Protein AF-A0A0S8KWT3-F1 (afdb_monomer_lite)

pLDDT: mean 72.3, std 20.18, range [37.72, 96.19]

Secondary structure (DSSP, 8-state):
--HHHHHHHHHHHHHHHHHHHT----TTTHHHHHHHHHHHHHSS-----EEEEEEEEEETTEEEEEPPPEEEEHHHHHHHHTPPPEEETTEEEEEEE-

Structure (mmCIF, N/CA/C/O backbone):
data_AF-A0A0S8KWT3-F1
#
_entry.id   AF-A0A0S8KWT3-F1
#
loop_
_atom_site.group_PDB
_atom_site.id
_atom_site.type_symbol
_atom_site.label_atom_id
_atom_site.label_alt_id
_atom_site.label_comp_id
_atom_site.label_asym_id
_atom_site.label_entity_id
_atom_site.label_seq_id
_atom_site.pdbx_PDB_ins_code
_atom_site.Cartn_x
_atom_site.Cartn_y
_atom_site.Cartn_z
_atom_site.occupancy
_atom_site.B_iso_or_equiv
_atom_site.auth_seq_id
_atom_site.auth_comp_id
_atom_site.auth_asym_id
_atom_site.auth_atom_id
_atom_site.pdbx_PDB_model_num
ATOM 1 N N . MET A 1 1 ? 19.838 -7.028 -8.508 1.00 45.09 1 MET A N 1
ATOM 2 C CA . MET A 1 1 ? 20.186 -6.189 -9.680 1.00 45.09 1 MET A CA 1
ATOM 3 C C . MET A 1 1 ? 20.069 -4.677 -9.438 1.00 45.09 1 MET A C 1
ATOM 5 O O . MET A 1 1 ? 20.785 -3.946 -10.102 1.00 45.09 1 MET A O 1
ATOM 9 N N . GLN A 1 2 ? 19.243 -4.177 -8.503 1.00 37.72 2 GLN A N 1
ATOM 10 C CA . GLN A 1 2 ? 19.184 -2.733 -8.178 1.00 37.72 2 GLN A CA 1
ATOM 11 C C . GLN A 1 2 ? 20.228 -2.254 -7.150 1.00 37.72 2 GLN A C 1
ATOM 13 O O . GLN A 1 2 ? 20.648 -1.103 -7.217 1.00 37.72 2 GLN A O 1
ATOM 18 N N . HIS A 1 3 ? 20.693 -3.119 -6.239 1.00 38.38 3 HIS A N 1
ATOM 19 C CA . HIS A 1 3 ? 21.691 -2.753 -5.220 1.00 38.38 3 HIS A CA 1
ATOM 20 C C . HIS A 1 3 ? 23.096 -2.484 -5.800 1.00 38.38 3 HIS A C 1
ATOM 22 O O . HIS A 1 3 ? 23.734 -1.511 -5.402 1.00 38.38 3 HIS A O 1
ATOM 28 N N . ASP A 1 4 ? 23.535 -3.249 -6.806 1.00 39.31 4 ASP A N 1
ATOM 29 C CA . ASP A 1 4 ? 24.822 -3.040 -7.497 1.00 39.31 4 ASP A CA 1
ATOM 30 C C . ASP A 1 4 ? 24.931 -1.680 -8.198 1.00 39.31 4 ASP A C 1
ATOM 32 O O . ASP A 1 4 ? 25.998 -1.064 -8.248 1.00 39.31 4 ASP A O 1
ATOM 36 N N . PHE A 1 5 ? 23.815 -1.168 -8.725 1.00 45.47 5 PHE A N 1
ATOM 37 C CA . PHE A 1 5 ? 23.808 0.108 -9.438 1.00 45.47 5 PHE A CA 1
ATOM 38 C C . PHE A 1 5 ? 24.048 1.293 -8.491 1.00 45.47 5 PHE A C 1
ATOM 40 O O . PHE A 1 5 ? 24.709 2.267 -8.862 1.00 45.47 5 PHE A O 1
ATOM 47 N N . ILE A 1 6 ? 23.559 1.199 -7.251 1.00 50.72 6 ILE A N 1
ATOM 48 C CA . ILE A 1 6 ? 23.702 2.244 -6.230 1.00 50.72 6 ILE A CA 1
ATOM 49 C C . ILE A 1 6 ? 25.155 2.324 -5.733 1.00 50.72 6 ILE A C 1
ATOM 51 O O . ILE A 1 6 ? 25.706 3.424 -5.624 1.00 50.72 6 ILE A O 1
ATOM 55 N N . GLU A 1 7 ? 25.819 1.188 -5.500 1.00 52.03 7 GLU A N 1
ATOM 56 C CA . GLU A 1 7 ? 27.228 1.178 -5.075 1.00 52.03 7 GLU A CA 1
ATOM 57 C C . GLU A 1 7 ? 28.183 1.627 -6.189 1.00 52.03 7 GLU A C 1
ATOM 59 O O . GLU A 1 7 ? 29.113 2.403 -5.935 1.00 52.03 7 GLU A O 1
ATOM 64 N N . ALA A 1 8 ? 27.899 1.260 -7.445 1.00 45.91 8 ALA A N 1
ATOM 65 C CA . ALA A 1 8 ? 28.661 1.731 -8.600 1.00 45.91 8 ALA A CA 1
ATOM 66 C C . ALA A 1 8 ? 28.579 3.261 -8.782 1.00 45.91 8 ALA A C 1
ATOM 68 O O . ALA A 1 8 ? 29.576 3.902 -9.139 1.00 45.91 8 ALA A O 1
ATOM 69 N N . LYS A 1 9 ? 27.421 3.879 -8.493 1.00 51.41 9 LYS A N 1
ATOM 70 C CA . LYS A 1 9 ? 27.289 5.346 -8.493 1.00 51.41 9 LYS A CA 1
ATOM 71 C C . LYS A 1 9 ? 28.008 5.995 -7.311 1.00 51.41 9 LYS A C 1
ATOM 73 O O . LYS A 1 9 ? 28.687 7.001 -7.518 1.00 51.41 9 LYS A O 1
ATOM 78 N N . ARG A 1 10 ? 27.933 5.411 -6.107 1.00 56.25 10 ARG A N 1
ATOM 79 C CA . ARG A 1 10 ? 28.613 5.926 -4.901 1.00 56.25 10 ARG A CA 1
ATOM 80 C C . ARG A 1 10 ? 30.129 6.043 -5.107 1.00 56.25 10 ARG A C 1
ATOM 82 O O . ARG A 1 10 ? 30.711 7.081 -4.796 1.00 56.25 10 ARG A O 1
ATOM 89 N N . ASN A 1 11 ? 30.764 5.021 -5.686 1.00 50.16 11 ASN A N 1
ATOM 90 C CA . ASN A 1 11 ? 32.211 5.015 -5.928 1.00 50.16 11 ASN A CA 1
ATOM 91 C C . ASN A 1 11 ? 32.649 6.095 -6.939 1.00 50.16 11 ASN A C 1
ATOM 93 O O . ASN A 1 11 ? 33.630 6.807 -6.717 1.00 50.16 11 ASN A O 1
ATOM 97 N N . LYS A 1 12 ? 31.882 6.285 -8.025 1.00 56.31 12 LYS A N 1
ATOM 98 C CA . LYS A 1 12 ? 32.155 7.350 -9.007 1.00 56.31 12 LYS A CA 1
ATOM 99 C C . LYS A 1 12 ? 32.026 8.748 -8.401 1.00 56.31 12 LYS A C 1
ATOM 101 O O . LYS A 1 12 ? 32.849 9.607 -8.702 1.00 56.31 12 LYS A O 1
ATOM 106 N N . ILE A 1 13 ? 31.041 8.968 -7.529 1.00 59.56 13 ILE A N 1
ATOM 107 C CA . ILE A 1 13 ? 30.848 10.252 -6.839 1.00 59.56 13 ILE A CA 1
ATOM 108 C C . ILE A 1 13 ? 32.031 10.550 -5.904 1.00 59.56 13 ILE A C 1
ATOM 110 O O . ILE A 1 13 ? 32.557 11.662 -5.919 1.00 59.56 13 ILE A O 1
ATOM 114 N N . ASN A 1 14 ? 32.511 9.553 -5.154 1.00 54.72 14 ASN A N 1
ATOM 115 C CA . ASN A 1 14 ? 33.625 9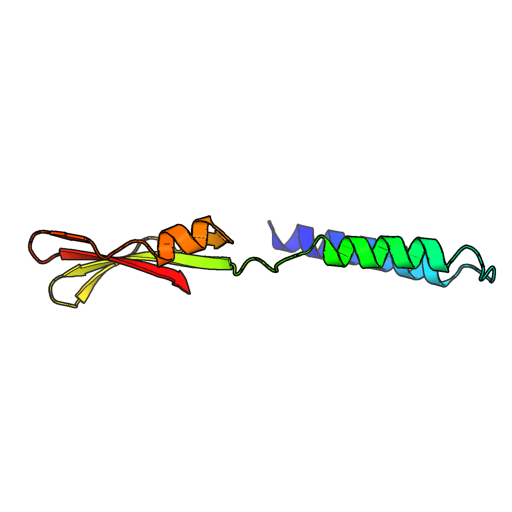.737 -4.220 1.00 54.72 14 ASN A CA 1
ATOM 116 C C . ASN A 1 14 ? 34.955 10.056 -4.940 1.00 54.72 14 ASN A C 1
ATOM 118 O O . ASN A 1 14 ? 35.705 10.936 -4.521 1.00 54.72 14 ASN A O 1
ATOM 122 N N . GLN A 1 15 ? 35.218 9.408 -6.083 1.00 57.69 15 GLN A N 1
ATOM 123 C CA . GLN A 1 15 ? 36.377 9.706 -6.943 1.00 57.69 15 GLN A CA 1
ATOM 124 C C . GLN A 1 15 ? 36.349 11.134 -7.516 1.00 57.69 15 GLN A C 1
ATOM 126 O O . GLN A 1 15 ? 37.387 11.796 -7.587 1.00 57.69 15 GLN A O 1
ATOM 131 N N . VAL A 1 16 ? 35.170 11.631 -7.906 1.00 58.25 16 VAL A N 1
ATOM 132 C CA . VAL A 1 16 ? 35.003 13.015 -8.377 1.00 58.25 16 VAL A CA 1
ATOM 133 C C . VAL A 1 16 ? 35.251 14.002 -7.235 1.00 58.25 16 VAL A C 1
ATOM 135 O O . VAL A 1 16 ? 36.012 14.948 -7.416 1.00 58.25 16 VAL A O 1
ATOM 138 N N . TYR A 1 17 ? 34.701 13.741 -6.045 1.00 58.91 17 TYR A N 1
ATOM 139 C CA . TYR A 1 17 ? 34.855 14.613 -4.879 1.00 58.91 17 TYR A CA 1
ATOM 140 C C . TYR A 1 17 ? 36.325 14.809 -4.475 1.00 58.91 17 TYR A C 1
ATOM 142 O O . TYR A 1 17 ? 36.783 15.942 -4.326 1.00 58.91 17 TYR A O 1
ATOM 150 N N . ILE A 1 18 ? 37.102 13.722 -4.389 1.00 57.12 18 ILE A N 1
ATOM 151 C CA . ILE A 1 18 ? 38.529 13.785 -4.025 1.00 57.12 18 ILE A CA 1
ATOM 152 C C . ILE A 1 18 ? 39.335 14.590 -5.060 1.00 57.12 18 ILE A C 1
ATOM 154 O O . ILE A 1 18 ? 40.201 15.386 -4.688 1.00 57.12 18 ILE A O 1
ATOM 158 N N . LYS A 1 19 ? 39.027 14.447 -6.358 1.00 54.62 19 LYS A N 1
ATOM 159 C CA . LYS A 1 19 ? 39.670 15.236 -7.424 1.00 54.62 19 LYS A CA 1
ATOM 160 C C . LYS A 1 19 ? 39.339 16.726 -7.341 1.00 54.62 19 LYS A C 1
ATOM 162 O O . LYS A 1 19 ? 40.212 17.545 -7.615 1.00 54.62 19 LYS A O 1
ATOM 167 N N . THR A 1 20 ? 38.114 17.081 -6.961 1.00 53.28 20 THR A N 1
ATOM 168 C CA . THR A 1 20 ? 37.681 18.482 -6.852 1.00 53.28 20 THR A CA 1
ATOM 169 C C . THR A 1 20 ? 38.280 19.184 -5.629 1.00 53.28 20 THR A C 1
ATOM 171 O O . THR A 1 20 ? 38.634 20.358 -5.718 1.00 53.28 20 THR A O 1
ATOM 174 N N . VAL A 1 21 ? 38.467 18.480 -4.507 1.00 54.66 21 VAL A N 1
ATOM 175 C CA . VAL A 1 21 ? 39.033 19.061 -3.270 1.00 54.66 21 VAL A CA 1
ATOM 176 C C . VAL A 1 21 ? 40.532 19.392 -3.404 1.00 54.66 21 VAL A C 1
ATOM 178 O O . VAL A 1 21 ? 41.030 20.302 -2.745 1.00 54.66 21 VAL A O 1
ATOM 181 N N . MET A 1 22 ? 41.258 18.726 -4.307 1.00 53.00 22 MET A N 1
ATOM 182 C CA . MET A 1 22 ? 42.705 18.905 -4.518 1.00 53.00 22 MET A CA 1
ATOM 183 C C . MET A 1 22 ? 43.076 19.995 -5.548 1.00 53.00 22 MET A C 1
ATOM 185 O O . MET A 1 22 ? 44.184 19.971 -6.085 1.00 53.00 22 MET A O 1
ATOM 189 N N . MET A 1 23 ? 42.202 20.965 -5.855 1.00 46.56 23 MET A N 1
ATOM 190 C CA . MET A 1 23 ? 42.540 22.062 -6.778 1.00 46.56 23 MET A CA 1
ATOM 191 C C . MET A 1 23 ? 42.633 23.433 -6.092 1.00 46.56 23 MET A C 1
ATOM 193 O O . MET A 1 23 ? 41.692 24.010 -5.557 1.00 46.56 23 MET A O 1
ATOM 197 N N . LYS A 1 24 ? 43.869 23.928 -6.132 1.00 50.03 24 LYS A N 1
ATOM 198 C CA . LYS A 1 24 ? 44.458 25.116 -5.522 1.00 50.03 24 LYS A CA 1
ATOM 199 C C . LYS A 1 24 ? 43.794 26.437 -5.963 1.00 50.03 24 LYS A C 1
ATOM 201 O O . LYS A 1 24 ? 43.886 26.828 -7.118 1.00 50.03 24 LYS A O 1
ATOM 206 N N . LYS A 1 25 ? 43.237 27.135 -4.962 1.00 57.44 25 LYS A N 1
ATOM 207 C CA . LYS A 1 25 ? 43.192 28.599 -4.728 1.00 57.44 25 LYS A CA 1
ATOM 208 C C . LYS A 1 25 ? 42.821 29.493 -5.926 1.00 57.44 25 LYS A C 1
ATOM 210 O O . LYS A 1 25 ? 43.716 30.046 -6.541 1.00 57.44 25 LYS A O 1
ATOM 215 N N . ASN A 1 26 ? 41.521 29.724 -6.148 1.00 57.78 26 ASN A N 1
ATOM 216 C CA . ASN A 1 26 ? 40.970 30.921 -6.814 1.00 57.78 26 ASN A CA 1
ATOM 217 C C . ASN A 1 26 ? 39.533 31.180 -6.291 1.00 57.78 26 ASN A C 1
ATOM 219 O O . ASN A 1 26 ? 38.587 30.566 -6.788 1.00 57.78 26 ASN A O 1
ATOM 223 N N . PRO A 1 27 ?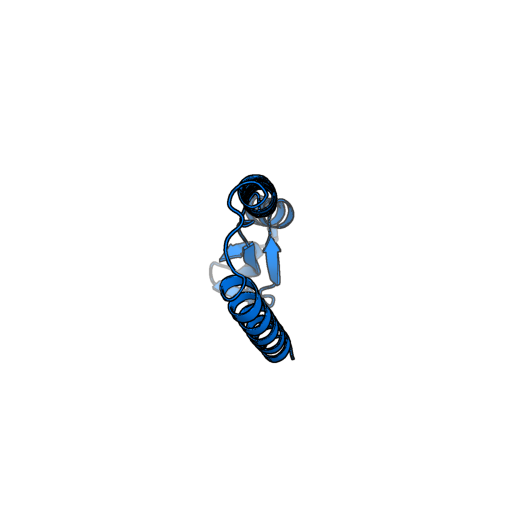 39.330 32.047 -5.278 1.00 51.12 27 PRO A N 1
ATOM 224 C CA . PRO A 1 27 ? 38.086 32.077 -4.496 1.00 51.12 27 PRO A CA 1
ATOM 225 C C . PRO A 1 27 ? 36.880 32.713 -5.209 1.00 51.12 27 PRO A C 1
ATOM 227 O O . PRO A 1 27 ? 35.755 32.569 -4.744 1.00 51.12 27 PRO A O 1
ATOM 230 N N . LEU A 1 28 ? 37.074 33.384 -6.349 1.00 48.94 28 LEU A N 1
ATOM 231 C CA . LEU A 1 28 ? 36.030 34.232 -6.939 1.00 48.94 28 LEU A CA 1
ATOM 232 C C . LEU A 1 28 ? 35.065 33.500 -7.890 1.00 48.94 28 LEU A C 1
ATOM 234 O O . LEU A 1 28 ? 33.945 33.952 -8.094 1.00 48.94 28 LEU A O 1
ATOM 238 N N . LYS A 1 29 ? 35.458 32.345 -8.443 1.00 50.69 29 LYS A N 1
ATOM 239 C CA . LYS A 1 29 ? 34.589 31.517 -9.313 1.00 50.69 29 LYS A CA 1
ATOM 240 C C . LYS A 1 29 ? 33.861 30.397 -8.554 1.00 50.69 29 LYS A C 1
ATOM 242 O O . LYS A 1 29 ? 33.033 29.700 -9.128 1.00 50.69 29 LYS A O 1
ATOM 247 N N . SER A 1 30 ? 34.175 30.239 -7.266 1.00 55.78 30 SER A N 1
ATOM 248 C CA . SER A 1 30 ? 33.681 29.158 -6.404 1.00 55.78 30 SER A CA 1
ATOM 249 C C . SER A 1 30 ? 32.226 29.368 -5.965 1.00 55.78 30 SER A C 1
ATOM 251 O O . SER A 1 30 ? 31.448 28.420 -5.891 1.00 55.78 30 SER A O 1
ATOM 253 N N . LEU A 1 31 ? 31.823 30.624 -5.744 1.00 53.50 31 LEU A N 1
ATOM 254 C CA . LEU A 1 31 ? 30.510 30.933 -5.171 1.00 53.50 31 LEU A CA 1
ATOM 255 C C . LEU A 1 31 ? 29.349 30.612 -6.128 1.00 53.50 31 LEU A C 1
ATOM 257 O O . LEU A 1 31 ? 28.309 30.123 -5.699 1.00 53.50 31 LEU A O 1
ATOM 261 N N . PHE A 1 32 ? 29.542 30.829 -7.433 1.00 57.56 32 PHE A N 1
ATOM 262 C CA . PHE A 1 32 ? 28.508 30.588 -8.447 1.00 57.56 32 PHE A CA 1
ATOM 263 C C . PHE A 1 32 ? 28.279 29.089 -8.700 1.00 57.56 32 PHE A C 1
ATOM 265 O O . PHE A 1 32 ? 27.149 28.653 -8.899 1.00 57.56 32 PHE A O 1
ATOM 272 N N . ALA A 1 33 ? 29.341 28.279 -8.627 1.00 56.62 33 ALA A N 1
ATOM 273 C CA . ALA A 1 33 ? 29.246 26.826 -8.757 1.00 56.62 33 ALA A CA 1
ATOM 274 C C . ALA A 1 33 ? 28.564 26.179 -7.538 1.00 56.62 33 ALA A C 1
ATOM 276 O O . ALA A 1 33 ? 27.780 25.247 -7.701 1.00 56.62 33 ALA A O 1
ATOM 277 N N . LEU A 1 34 ? 28.800 26.701 -6.328 1.00 56.72 34 LEU A N 1
ATOM 278 C CA . LEU A 1 34 ? 28.139 26.214 -5.114 1.00 56.72 34 LEU A CA 1
ATOM 279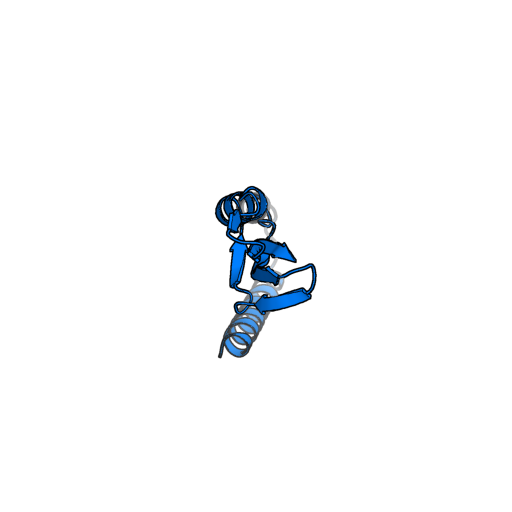 C C . LEU A 1 34 ? 26.630 26.529 -5.112 1.00 56.72 34 LEU A C 1
ATOM 281 O O . LEU A 1 34 ? 25.825 25.704 -4.682 1.00 56.72 34 LEU A O 1
ATOM 285 N N . LEU A 1 35 ? 26.239 27.692 -5.649 1.00 54.53 35 LEU A N 1
ATOM 286 C CA . LEU A 1 35 ? 24.838 28.120 -5.747 1.00 54.53 35 LEU A CA 1
ATOM 287 C C . LEU A 1 35 ? 24.026 27.268 -6.744 1.00 54.53 35 LEU A C 1
ATOM 289 O O . LEU A 1 35 ? 22.847 26.986 -6.518 1.00 54.53 35 LEU A O 1
ATOM 293 N N . LEU A 1 36 ? 24.662 26.797 -7.823 1.00 56.12 36 LEU A N 1
ATOM 294 C CA . LEU A 1 36 ? 24.041 25.880 -8.788 1.00 56.12 36 LEU A CA 1
ATOM 295 C C . LEU A 1 36 ? 23.833 24.467 -8.214 1.00 56.12 36 LEU A C 1
ATOM 297 O O . LEU A 1 36 ? 22.851 23.807 -8.539 1.00 56.12 36 LEU A O 1
ATOM 301 N N . ILE A 1 37 ? 24.706 24.013 -7.311 1.00 57.69 37 ILE A N 1
ATOM 302 C CA . ILE A 1 37 ? 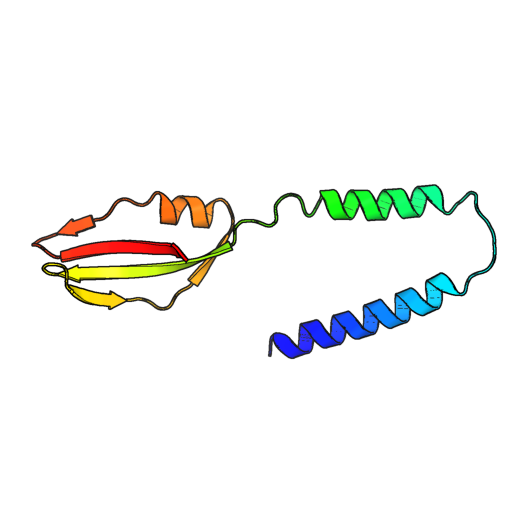24.535 22.722 -6.624 1.00 57.69 37 ILE A CA 1
ATOM 303 C C . ILE A 1 37 ? 23.440 22.823 -5.549 1.00 57.69 37 ILE A C 1
ATOM 305 O O . ILE A 1 37 ? 22.623 21.914 -5.424 1.00 57.69 37 ILE A O 1
ATOM 309 N N . ALA A 1 38 ? 23.355 23.943 -4.822 1.00 54.56 38 ALA A N 1
ATOM 310 C CA . ALA A 1 38 ? 22.300 24.168 -3.829 1.00 54.56 38 ALA A CA 1
ATOM 311 C C . ALA A 1 38 ? 20.894 24.294 -4.454 1.00 54.56 38 ALA A C 1
ATOM 313 O O . ALA A 1 38 ? 19.920 23.810 -3.877 1.00 54.56 38 ALA A O 1
ATOM 314 N N . SER A 1 39 ? 20.783 24.881 -5.652 1.00 52.38 39 SER A N 1
ATOM 315 C CA . SER A 1 39 ? 19.512 24.958 -6.398 1.00 52.38 39 SER A CA 1
ATOM 316 C C . SER A 1 39 ? 19.089 23.619 -7.016 1.00 52.38 39 SER A C 1
ATOM 318 O O . SER A 1 39 ? 17.896 23.337 -7.109 1.00 52.38 39 SER A O 1
ATOM 320 N N . ALA A 1 40 ? 20.037 22.733 -7.342 1.00 53.09 40 ALA A N 1
ATOM 321 C CA . ALA A 1 40 ? 19.720 21.356 -7.728 1.00 53.09 40 ALA A CA 1
ATOM 322 C C . ALA A 1 40 ? 19.173 20.520 -6.551 1.00 53.09 40 ALA A C 1
ATOM 324 O O . ALA A 1 40 ? 18.394 19.595 -6.769 1.00 53.09 40 ALA A O 1
ATOM 325 N N . MET A 1 41 ? 19.520 20.858 -5.301 1.00 50.38 41 MET A N 1
ATOM 326 C CA . MET A 1 41 ? 18.946 20.208 -4.113 1.00 50.38 41 MET A CA 1
ATOM 327 C C . MET A 1 41 ? 17.522 20.691 -3.808 1.00 50.38 41 MET A C 1
ATOM 329 O O . MET A 1 41 ? 16.728 19.917 -3.289 1.00 50.38 41 MET A O 1
ATOM 333 N N . THR A 1 42 ? 17.167 21.930 -4.172 1.00 50.88 42 THR A N 1
ATOM 334 C CA . THR A 1 42 ? 15.785 22.446 -4.056 1.00 50.88 42 THR A CA 1
ATOM 335 C C . THR A 1 42 ? 14.868 21.950 -5.177 1.00 50.88 42 THR A C 1
ATOM 337 O O . THR A 1 42 ? 13.653 21.965 -5.011 1.00 50.88 42 THR A O 1
ATOM 340 N N . ALA A 1 43 ? 15.435 21.466 -6.289 1.00 47.50 43 ALA A N 1
ATOM 341 C CA . ALA A 1 43 ? 14.710 20.718 -7.318 1.00 47.50 43 ALA A CA 1
ATOM 342 C C . ALA A 1 43 ? 14.481 19.239 -6.945 1.00 47.50 43 ALA A C 1
ATOM 344 O O . ALA A 1 43 ? 13.647 18.586 -7.561 1.00 47.50 43 ALA A O 1
ATOM 345 N N . CYS A 1 44 ? 15.127 18.732 -5.885 1.00 50.25 44 CYS A N 1
ATOM 346 C CA . CYS A 1 44 ? 14.637 17.578 -5.118 1.00 50.25 44 CYS A CA 1
ATOM 347 C C . CYS A 1 44 ? 13.536 18.056 -4.145 1.00 50.25 44 CYS A C 1
ATOM 349 O O . CYS A 1 44 ? 13.562 17.816 -2.938 1.00 50.25 44 CYS A O 1
ATOM 351 N N . GLY A 1 45 ? 12.642 18.895 -4.667 1.00 44.16 45 GLY A N 1
ATOM 352 C CA . GLY A 1 45 ? 11.526 19.467 -3.944 1.00 44.16 45 GLY A CA 1
ATOM 353 C C . GLY A 1 45 ? 10.496 18.373 -3.753 1.00 44.16 45 GLY A C 1
ATOM 354 O O . GLY A 1 45 ? 9.951 17.886 -4.736 1.00 44.16 45 GLY A O 1
ATOM 355 N N . LYS A 1 46 ? 10.245 18.046 -2.483 1.00 51.94 46 LYS A N 1
ATOM 356 C CA . LYS A 1 46 ? 9.482 16.893 -1.996 1.00 51.94 46 LYS A CA 1
ATOM 357 C C . LYS A 1 46 ? 10.276 15.600 -2.156 1.00 51.94 46 LYS A C 1
ATOM 359 O O . LYS A 1 46 ? 10.416 15.043 -3.234 1.00 51.94 46 LYS A O 1
ATOM 364 N N . VAL A 1 47 ? 10.773 15.090 -1.032 1.00 54.59 47 VAL A N 1
ATOM 365 C CA . VAL A 1 47 ? 10.822 13.639 -0.877 1.00 54.59 47 VAL A CA 1
ATOM 366 C C . VAL A 1 47 ? 9.353 13.247 -0.967 1.00 54.59 47 VAL A C 1
ATOM 368 O O . VAL A 1 47 ? 8.625 13.471 -0.003 1.00 54.59 47 VAL A O 1
ATOM 371 N N . ASP A 1 48 ? 8.880 12.871 -2.158 1.00 58.94 48 ASP A N 1
ATOM 372 C CA . ASP A 1 48 ? 7.526 12.359 -2.314 1.00 58.94 48 ASP A CA 1
ATOM 373 C C . ASP A 1 48 ? 7.346 11.307 -1.224 1.00 58.94 48 ASP A C 1
ATOM 375 O O . ASP A 1 48 ? 8.185 10.413 -1.077 1.00 58.94 48 ASP A O 1
ATOM 379 N N . GLU A 1 49 ? 6.329 11.477 -0.382 1.00 72.25 49 GLU A N 1
ATOM 380 C CA . GLU A 1 49 ? 5.979 10.460 0.596 1.00 72.25 49 GLU A CA 1
ATOM 381 C C . GLU A 1 49 ? 5.643 9.217 -0.226 1.00 72.25 49 GLU A C 1
ATOM 383 O O . GLU A 1 49 ? 4.619 9.156 -0.900 1.00 72.25 49 GLU A O 1
ATOM 388 N N . CYS A 1 50 ? 6.591 8.288 -0.296 1.00 83.75 50 CYS A N 1
ATOM 389 C CA . CYS A 1 50 ? 6.437 7.036 -1.006 1.00 83.75 50 CYS A CA 1
ATOM 390 C C . CYS A 1 50 ? 6.071 5.982 0.027 1.00 83.75 50 CYS A C 1
ATOM 392 O O . CYS A 1 50 ? 6.828 5.763 0.976 1.00 83.75 50 CYS A O 1
ATOM 394 N N . LYS A 1 51 ? 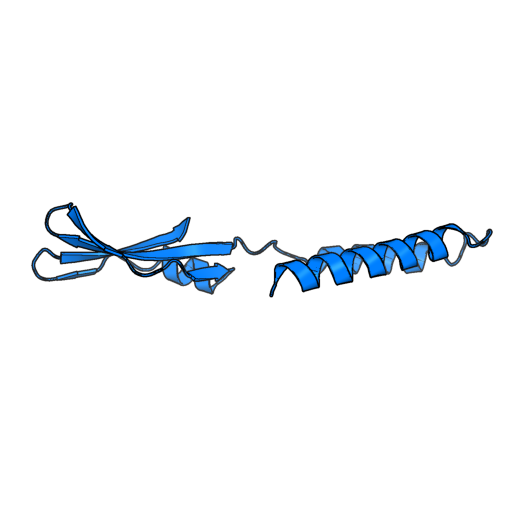4.939 5.311 -0.169 1.00 87.75 51 LYS A N 1
ATOM 395 C CA . LYS A 1 51 ? 4.499 4.198 0.678 1.00 87.75 51 LYS A CA 1
ATOM 396 C C . LYS A 1 51 ? 4.222 2.975 -0.175 1.00 87.75 51 LYS A C 1
ATOM 398 O O . LYS A 1 51 ? 3.967 3.075 -1.376 1.00 87.75 51 LYS A O 1
ATOM 403 N N . SER A 1 52 ? 4.281 1.808 0.448 1.00 92.19 52 SER A N 1
ATOM 404 C CA . SER A 1 52 ? 3.879 0.560 -0.187 1.00 92.19 52 SER A CA 1
ATOM 405 C C . SER A 1 52 ? 2.399 0.326 0.079 1.00 92.19 52 SER A C 1
ATOM 407 O O . SER A 1 52 ? 2.000 0.137 1.227 1.00 92.19 52 SER A O 1
ATOM 409 N N . CYS A 1 53 ? 1.581 0.332 -0.972 1.00 92.81 53 CYS A N 1
ATOM 410 C CA . CYS A 1 53 ? 0.150 0.083 -0.864 1.00 92.81 53 CYS A CA 1
ATOM 411 C C . CYS A 1 53 ? -0.198 -1.338 -1.298 1.00 92.81 53 CYS A C 1
ATOM 413 O O . CYS A 1 53 ? 0.225 -1.809 -2.355 1.00 92.81 53 CYS A O 1
ATOM 415 N N . SER A 1 54 ? -1.022 -2.004 -0.496 1.00 95.06 54 SER A N 1
ATOM 416 C CA . SER A 1 54 ? -1.602 -3.313 -0.791 1.00 95.06 54 SER A CA 1
ATOM 417 C C . SER A 1 54 ? -3.120 -3.204 -0.812 1.00 95.06 54 SER A C 1
ATOM 419 O O . SER A 1 54 ? -3.713 -2.538 0.036 1.00 95.06 54 SER A O 1
ATOM 421 N N . LYS A 1 55 ? -3.768 -3.883 -1.759 1.00 94.56 55 LYS A N 1
ATOM 422 C CA . LYS A 1 55 ? -5.215 -4.071 -1.721 1.00 94.56 55 LYS A CA 1
ATOM 423 C C . LYS A 1 55 ? -5.516 -5.262 -0.820 1.00 94.56 55 LYS A C 1
ATOM 425 O O . LYS A 1 55 ? -5.053 -6.371 -1.092 1.00 94.56 55 LYS A O 1
ATOM 430 N N . VAL A 1 56 ? -6.295 -5.021 0.225 1.00 96.06 56 VAL A N 1
ATOM 431 C CA . VAL A 1 56 ? -6.651 -6.010 1.242 1.00 96.06 56 VAL A CA 1
ATOM 432 C C . VAL A 1 56 ? -8.150 -6.229 1.207 1.00 96.06 56 VAL A C 1
ATOM 434 O O . VAL A 1 56 ? -8.929 -5.284 1.092 1.00 96.06 56 VAL A O 1
ATOM 437 N N . THR A 1 57 ? -8.555 -7.490 1.249 1.00 96.06 57 THR A N 1
ATOM 438 C CA . THR A 1 57 ? -9.957 -7.891 1.245 1.00 96.06 57 THR A CA 1
ATOM 439 C C . THR A 1 57 ? -10.277 -8.589 2.554 1.00 96.06 57 THR A C 1
ATOM 441 O O . THR A 1 57 ? -9.645 -9.586 2.901 1.00 96.06 57 THR A O 1
ATOM 444 N N . TYR A 1 58 ? -11.280 -8.070 3.248 1.00 95.88 58 TYR A N 1
ATOM 445 C CA . TYR A 1 58 ? -11.801 -8.567 4.507 1.00 95.88 58 TYR A CA 1
ATOM 446 C C . TYR A 1 58 ? -13.183 -9.193 4.304 1.00 95.88 58 TYR A C 1
ATOM 448 O O . TYR A 1 58 ? -13.996 -8.666 3.549 1.00 95.88 58 TYR A O 1
ATOM 456 N N . GLN A 1 59 ? -13.474 -10.282 5.005 1.00 94.06 59 GLN A N 1
ATOM 457 C CA . GLN A 1 59 ? -14.814 -10.854 5.142 1.00 94.06 59 GLN A CA 1
ATOM 458 C C . GLN A 1 59 ? -15.075 -11.087 6.630 1.00 94.06 59 GLN A C 1
ATOM 460 O O . GLN A 1 59 ? -14.262 -11.715 7.308 1.00 94.06 59 GLN A O 1
ATOM 465 N N . ASP A 1 60 ? -16.159 -10.510 7.154 1.00 89.62 60 ASP A N 1
ATOM 466 C CA . ASP A 1 60 ? -16.507 -10.578 8.584 1.00 89.62 60 ASP A CA 1
ATOM 467 C C . ASP A 1 60 ? -15.352 -10.155 9.521 1.00 89.62 60 ASP A C 1
ATOM 469 O O . ASP A 1 60 ? -15.162 -10.700 10.606 1.00 89.62 60 ASP A O 1
ATOM 473 N N . GLY A 1 61 ? -14.538 -9.190 9.077 1.00 87.19 61 GLY A N 1
ATOM 474 C CA . GLY A 1 61 ? -13.375 -8.682 9.816 1.00 87.19 61 GLY A CA 1
ATOM 475 C C . GLY A 1 61 ? -12.090 -9.508 9.674 1.00 87.19 61 GLY A C 1
ATOM 476 O O . GLY A 1 61 ? -11.059 -9.099 10.198 1.00 87.19 61 GLY A O 1
ATOM 477 N N . ASN A 1 62 ? -12.111 -10.624 8.939 1.00 93.31 62 ASN A N 1
ATOM 478 C CA . ASN A 1 62 ? -10.934 -11.455 8.683 1.00 93.31 62 ASN A CA 1
ATOM 479 C C . ASN A 1 62 ? -10.349 -11.168 7.300 1.00 93.31 62 ASN A C 1
ATOM 481 O O . ASN A 1 62 ? -11.086 -11.128 6.316 1.00 93.31 62 ASN A O 1
ATOM 485 N N . GLU A 1 63 ? -9.029 -10.997 7.209 1.00 94.75 63 GLU A N 1
ATOM 486 C CA . GLU A 1 63 ? -8.338 -10.881 5.922 1.00 94.75 63 GLU A CA 1
ATOM 487 C C . GLU A 1 63 ? -8.446 -12.212 5.163 1.00 94.75 63 GLU A C 1
ATOM 489 O O . GLU A 1 63 ? -8.004 -13.253 5.646 1.00 94.75 63 GLU A O 1
ATOM 494 N N . ILE A 1 64 ? -9.032 -12.173 3.966 1.00 96.00 64 ILE A N 1
ATOM 495 C CA . ILE A 1 64 ? -9.148 -13.335 3.074 1.00 96.00 64 ILE A CA 1
ATOM 496 C C . ILE A 1 64 ? -8.191 -13.254 1.882 1.00 96.00 64 ILE A C 1
ATOM 498 O O . ILE A 1 64 ? -7.937 -14.263 1.227 1.00 96.00 64 ILE A O 1
ATOM 502 N N . SER A 1 65 ? -7.685 -12.058 1.560 1.00 94.69 65 SER A N 1
ATOM 503 C CA . SER A 1 65 ? -6.773 -11.844 0.435 1.00 94.69 65 SER A CA 1
ATOM 504 C C . SER A 1 65 ? -6.023 -10.518 0.548 1.00 94.69 65 SER A C 1
ATOM 506 O O . SER A 1 65 ? -6.611 -9.497 0.912 1.00 94.69 65 SER A O 1
ATOM 508 N N . ARG A 1 66 ? -4.746 -10.524 0.156 1.00 94.81 66 ARG A N 1
ATOM 509 C CA . ARG A 1 66 ? -3.873 -9.348 0.077 1.00 94.81 66 ARG A CA 1
ATOM 510 C C . ARG A 1 66 ? -3.028 -9.411 -1.188 1.00 94.81 66 ARG A C 1
ATOM 512 O O . ARG A 1 66 ? -2.375 -10.418 -1.462 1.00 94.81 66 ARG A O 1
ATOM 519 N N . THR A 1 67 ? -3.024 -8.331 -1.963 1.00 93.44 67 THR A N 1
ATOM 520 C CA . THR A 1 67 ? -2.107 -8.200 -3.103 1.00 93.44 67 THR A CA 1
ATOM 521 C C . THR A 1 67 ? -0.697 -7.854 -2.620 1.00 93.44 67 THR A C 1
ATOM 523 O O . THR A 1 67 ? -0.564 -7.196 -1.587 1.00 93.44 67 THR A O 1
ATOM 526 N N . PRO A 1 68 ? 0.363 -8.211 -3.368 1.00 93.06 68 PRO A N 1
ATOM 527 C CA . PRO A 1 68 ? 1.709 -7.724 -3.082 1.00 93.06 68 PRO A CA 1
ATOM 528 C C . PRO A 1 68 ? 1.736 -6.194 -2.992 1.00 93.06 68 PRO A C 1
ATOM 530 O O . PRO A 1 68 ? 1.076 -5.521 -3.788 1.00 93.06 68 PRO A O 1
ATOM 533 N N . GLY A 1 69 ? 2.493 -5.664 -2.032 1.00 90.94 69 GLY A N 1
ATOM 534 C CA . GLY A 1 69 ? 2.649 -4.225 -1.852 1.00 90.94 69 GLY A CA 1
ATOM 535 C C . GLY A 1 69 ? 3.403 -3.597 -3.020 1.00 90.94 69 GLY A C 1
ATOM 536 O O . GLY A 1 69 ? 4.486 -4.061 -3.387 1.00 90.94 69 GLY A O 1
ATOM 537 N N . VAL A 1 70 ? 2.819 -2.554 -3.604 1.00 91.88 70 VAL A N 1
ATOM 538 C CA . VAL A 1 70 ? 3.415 -1.773 -4.692 1.00 91.88 70 VAL A CA 1
ATOM 539 C C . VAL A 1 70 ? 3.726 -0.380 -4.171 1.00 91.88 70 VAL A C 1
ATOM 541 O O . VAL A 1 70 ? 2.917 0.221 -3.468 1.00 91.88 70 VAL A O 1
ATOM 544 N N . VAL A 1 71 ? 4.912 0.125 -4.502 1.00 89.88 71 VAL A N 1
ATOM 545 C CA . VAL A 1 71 ? 5.346 1.457 -4.077 1.00 89.88 71 VAL A CA 1
ATOM 546 C C . VAL A 1 71 ? 4.661 2.514 -4.937 1.00 89.88 71 VAL A C 1
ATOM 548 O O . VAL A 1 71 ? 4.821 2.504 -6.157 1.00 89.88 71 VAL A O 1
ATOM 551 N N . TYR A 1 72 ? 3.947 3.426 -4.282 1.00 88.62 72 TYR A N 1
ATOM 552 C CA . TYR A 1 72 ? 3.350 4.617 -4.882 1.00 88.62 72 TYR A CA 1
ATOM 553 C C . TYR A 1 72 ? 3.908 5.863 -4.206 1.00 88.62 72 TYR A C 1
ATOM 555 O O . TYR A 1 72 ? 4.205 5.841 -3.011 1.00 88.62 72 TYR A O 1
ATOM 563 N N . CYS A 1 73 ? 4.037 6.942 -4.971 1.00 86.12 73 CYS A N 1
ATOM 564 C CA . CYS A 1 73 ? 4.605 8.209 -4.524 1.00 86.12 73 CYS A CA 1
ATOM 565 C C . CYS A 1 73 ? 3.705 9.369 -4.970 1.00 86.12 73 CYS A C 1
ATOM 567 O O . CYS A 1 73 ? 3.054 9.281 -6.013 1.00 86.12 73 CYS A O 1
ATOM 569 N N . GLY A 1 74 ? 3.688 10.458 -4.201 1.00 86.31 74 GLY A N 1
ATOM 570 C CA . GLY A 1 74 ? 3.029 11.707 -4.596 1.00 86.31 74 GLY A CA 1
ATOM 571 C C . GLY A 1 74 ? 1.525 11.544 -4.854 1.00 86.31 74 GLY A C 1
ATOM 572 O O . GLY A 1 74 ? 0.805 10.969 -4.036 1.00 86.31 74 GLY A O 1
ATOM 573 N N . ASP A 1 75 ? 1.047 12.043 -5.996 1.00 86.44 75 ASP A N 1
ATOM 574 C CA . ASP A 1 75 ? -0.382 12.053 -6.345 1.00 86.44 75 ASP A CA 1
ATOM 575 C C . ASP A 1 75 ? -0.983 10.640 -6.457 1.00 86.44 75 ASP A C 1
ATOM 577 O O . ASP A 1 75 ? -2.138 10.427 -6.086 1.00 86.44 75 ASP A O 1
ATOM 581 N N . GLU A 1 76 ? -0.202 9.651 -6.906 1.00 87.69 76 GLU A N 1
ATOM 582 C CA . GLU A 1 76 ? -0.667 8.261 -6.989 1.00 87.69 76 GLU A CA 1
ATOM 583 C C . GLU A 1 76 ? -0.889 7.655 -5.600 1.00 87.69 76 GLU A C 1
ATOM 585 O O . GLU A 1 76 ? -1.859 6.923 -5.395 1.00 87.69 76 GLU A O 1
ATOM 590 N N . LEU A 1 77 ? -0.019 7.977 -4.632 1.00 88.31 77 LEU A N 1
ATOM 591 C CA . LEU A 1 77 ? -0.218 7.563 -3.244 1.00 88.31 77 LEU A CA 1
ATOM 592 C C . LEU A 1 77 ? -1.487 8.207 -2.680 1.00 88.31 77 LEU A C 1
ATOM 594 O O . LEU A 1 77 ? -2.321 7.511 -2.099 1.00 88.31 77 LEU A O 1
ATOM 598 N N . ALA A 1 78 ? -1.657 9.512 -2.905 1.00 88.69 78 ALA A N 1
ATOM 599 C CA . ALA A 1 78 ? -2.837 10.235 -2.455 1.00 88.69 78 ALA A CA 1
ATOM 600 C C . ALA A 1 78 ? -4.126 9.634 -3.039 1.00 88.69 78 ALA A C 1
ATOM 602 O O . ALA A 1 78 ? -5.111 9.490 -2.319 1.00 88.69 78 ALA A O 1
ATOM 603 N N . GLU A 1 79 ? -4.139 9.220 -4.309 1.00 91.88 79 GLU A N 1
ATOM 604 C CA . GLU A 1 79 ? -5.296 8.545 -4.908 1.00 91.88 79 GLU A CA 1
ATOM 605 C C . GLU A 1 79 ? -5.643 7.238 -4.172 1.00 91.88 79 GLU A C 1
ATOM 607 O O . GLU A 1 79 ? -6.817 6.973 -3.894 1.00 91.88 79 GLU A O 1
ATOM 612 N N . LYS A 1 80 ? -4.638 6.423 -3.816 1.00 91.44 80 LYS A N 1
ATOM 613 C CA . LYS A 1 80 ? -4.872 5.156 -3.103 1.00 91.44 80 LYS A CA 1
ATOM 614 C C . LYS A 1 80 ? -5.343 5.376 -1.673 1.00 91.44 80 LYS A C 1
ATOM 616 O O . LYS A 1 80 ? -6.310 4.734 -1.272 1.00 91.44 80 LYS A O 1
ATOM 621 N N . GLU A 1 81 ? -4.735 6.302 -0.938 1.00 90.75 81 GLU A N 1
ATOM 622 C CA . GLU A 1 81 ? -5.134 6.613 0.442 1.00 90.75 81 GLU A CA 1
ATOM 623 C C . GLU A 1 81 ? -6.536 7.238 0.525 1.00 90.75 81 GLU A C 1
ATOM 625 O O . GLU A 1 81 ? -7.266 6.995 1.483 1.00 90.75 81 GLU A O 1
ATOM 630 N N . ASN A 1 82 ? -6.949 7.994 -0.498 1.00 92.81 82 ASN A N 1
ATOM 631 C CA . ASN A 1 82 ? -8.294 8.568 -0.579 1.00 92.81 82 ASN A CA 1
ATOM 632 C C . ASN A 1 82 ? -9.330 7.616 -1.198 1.00 92.81 82 ASN A C 1
ATOM 634 O O . ASN A 1 82 ? -10.507 7.972 -1.292 1.00 92.81 82 ASN A O 1
ATOM 638 N N . THR A 1 83 ? -8.933 6.415 -1.632 1.00 94.06 83 THR A N 1
ATOM 639 C CA . THR A 1 83 ? -9.878 5.447 -2.193 1.00 94.06 83 THR A CA 1
ATOM 640 C C . THR A 1 83 ? -10.765 4.887 -1.073 1.00 94.06 83 THR A C 1
ATOM 642 O O . THR A 1 83 ? -10.255 4.232 -0.160 1.00 94.06 83 THR A O 1
ATOM 645 N N . PRO A 1 84 ? -12.096 5.082 -1.128 1.00 93.50 84 PRO A N 1
ATOM 646 C CA . PRO A 1 84 ? -12.983 4.602 -0.080 1.00 93.50 84 PRO A CA 1
ATOM 647 C C . PRO A 1 84 ? -13.070 3.064 -0.071 1.00 93.50 84 PRO A C 1
ATOM 649 O O . PRO A 1 84 ? -13.002 2.434 -1.134 1.00 93.50 84 PRO A O 1
ATOM 652 N N . PRO A 1 85 ? -13.283 2.444 1.105 1.00 93.25 85 PRO A N 1
ATOM 653 C CA . PRO A 1 85 ? -13.597 1.025 1.217 1.00 93.25 85 PRO A CA 1
ATOM 654 C C . PRO A 1 85 ? -14.800 0.630 0.356 1.00 93.25 85 PRO A C 1
ATOM 656 O O . PRO A 1 85 ? -15.852 1.269 0.410 1.00 93.25 85 PRO A O 1
ATOM 659 N N . VAL A 1 86 ? -14.678 -0.467 -0.390 1.00 93.94 86 VAL A N 1
ATOM 660 C CA . VAL A 1 86 ? -15.776 -1.016 -1.198 1.00 93.94 86 VAL A CA 1
ATOM 661 C C . VAL A 1 86 ? -16.297 -2.278 -0.527 1.00 93.94 86 VAL A C 1
ATOM 663 O O . VAL A 1 86 ? -15.555 -3.246 -0.394 1.00 93.94 86 VAL A O 1
ATOM 666 N N . THR A 1 87 ? -17.569 -2.276 -0.118 1.00 93.88 87 THR A N 1
ATOM 667 C CA . THR A 1 87 ? -18.209 -3.426 0.543 1.00 93.88 87 THR A CA 1
ATOM 668 C C . THR A 1 87 ? -19.291 -4.028 -0.347 1.00 93.88 87 THR A C 1
ATOM 670 O O . THR A 1 87 ? -20.239 -3.338 -0.716 1.00 93.88 87 THR A O 1
ATOM 673 N N . ILE A 1 88 ? -19.172 -5.315 -0.682 1.00 90.75 88 ILE A N 1
ATOM 674 C CA . ILE A 1 88 ? -20.149 -6.059 -1.491 1.00 90.75 88 ILE A CA 1
ATOM 675 C C . ILE A 1 88 ? -20.406 -7.403 -0.809 1.00 90.75 88 ILE A C 1
ATOM 677 O O . ILE A 1 88 ? -19.473 -8.167 -0.592 1.00 90.75 88 ILE A O 1
ATOM 681 N N . LEU A 1 89 ? -21.667 -7.701 -0.471 1.00 90.38 89 LEU A N 1
ATOM 682 C CA . LEU A 1 89 ? -22.073 -8.979 0.143 1.00 90.38 89 LEU A CA 1
ATOM 683 C C . LEU A 1 89 ? -21.244 -9.371 1.392 1.00 90.38 89 LEU A C 1
ATOM 685 O O . LEU A 1 89 ? -20.896 -10.533 1.566 1.00 90.38 89 LEU A O 1
ATOM 689 N N . GLY A 1 90 ? -20.895 -8.400 2.247 1.00 88.62 90 GLY A N 1
ATOM 690 C CA . GLY A 1 90 ? -20.096 -8.638 3.464 1.00 88.62 90 GLY A CA 1
ATOM 691 C C . GLY A 1 90 ? -18.584 -8.767 3.235 1.00 88.62 90 GLY A C 1
ATOM 692 O O . GLY A 1 90 ? -17.836 -8.986 4.185 1.00 88.62 90 GLY A O 1
ATOM 693 N N . VAL A 1 91 ? -18.126 -8.601 1.991 1.00 93.25 91 VAL A N 1
ATOM 694 C CA . VAL A 1 91 ? -16.709 -8.560 1.623 1.00 93.25 91 VAL A CA 1
ATOM 695 C C . VAL A 1 91 ? -16.283 -7.105 1.433 1.00 93.25 91 VAL A C 1
ATOM 697 O O . VAL A 1 91 ? -16.784 -6.425 0.537 1.00 93.25 91 VAL A O 1
ATOM 700 N N . THR A 1 92 ? -15.357 -6.631 2.263 1.00 96.19 92 THR A N 1
ATOM 701 C CA . THR A 1 92 ? -14.837 -5.259 2.258 1.00 96.19 92 THR A CA 1
ATOM 702 C C . THR A 1 92 ? -13.438 -5.227 1.668 1.00 96.19 92 THR A C 1
ATOM 704 O O . THR A 1 92 ? -12.520 -5.842 2.195 1.00 96.19 92 THR A O 1
ATOM 707 N N . THR A 1 93 ? -13.246 -4.475 0.592 1.00 95.69 93 THR A N 1
ATOM 708 C CA . THR A 1 93 ? -11.935 -4.248 -0.024 1.00 95.69 93 THR A CA 1
ATOM 709 C C . THR A 1 93 ? -11.431 -2.852 0.320 1.00 95.69 93 THR A C 1
ATOM 711 O O . THR A 1 93 ? -12.147 -1.873 0.106 1.00 95.69 93 THR A O 1
ATOM 714 N N . VAL A 1 94 ? -10.197 -2.753 0.809 1.00 95.56 94 VAL A N 1
ATOM 715 C CA . VAL A 1 94 ? -9.531 -1.498 1.185 1.00 95.56 94 VAL A CA 1
ATOM 716 C C . VAL A 1 94 ? -8.128 -1.423 0.592 1.00 95.56 94 VAL A C 1
ATOM 718 O O . VAL A 1 94 ? -7.529 -2.443 0.246 1.00 95.56 94 VAL A O 1
ATOM 721 N N . TRP A 1 95 ? -7.602 -0.208 0.475 1.00 95.25 95 TRP A N 1
ATOM 722 C CA . TRP A 1 95 ? -6.185 0.026 0.222 1.00 95.25 95 TRP A CA 1
ATOM 723 C C . TRP A 1 95 ? -5.488 0.333 1.546 1.00 95.25 95 TRP A C 1
ATOM 725 O O . TRP A 1 95 ? -5.886 1.249 2.256 1.00 95.25 95 TRP A O 1
ATOM 735 N N . GLU A 1 96 ? -4.452 -0.436 1.872 1.00 94.06 96 GLU A N 1
ATOM 736 C CA . GLU A 1 96 ? -3.592 -0.199 3.033 1.00 94.06 96 GLU A CA 1
ATOM 737 C C . GLU A 1 96 ? -2.207 0.219 2.551 1.00 94.06 96 GLU A C 1
ATOM 739 O O . GLU A 1 96 ? -1.536 -0.562 1.875 1.00 94.06 96 GLU A O 1
ATOM 744 N N . CYS A 1 97 ? -1.788 1.437 2.897 1.00 92.19 97 CYS A N 1
ATOM 745 C CA . CYS A 1 97 ? -0.489 2.006 2.546 1.00 92.19 97 CYS A CA 1
ATOM 746 C C . CYS A 1 97 ? 0.373 2.181 3.805 1.00 92.19 97 CYS A C 1
ATOM 748 O O . CYS A 1 97 ? -0.073 2.815 4.761 1.00 92.19 97 CYS A O 1
ATOM 750 N N . ASN A 1 98 ? 1.594 1.634 3.802 1.00 85.69 98 ASN A N 1
ATOM 751 C CA . ASN A 1 98 ? 2.558 1.714 4.911 1.00 85.69 98 ASN A CA 1
ATOM 752 C C . ASN A 1 98 ? 3.970 2.071 4.438 1.00 85.69 98 ASN A C 1
ATOM 754 O O . ASN A 1 98 ? 4.323 1.726 3.284 1.00 85.69 98 ASN A O 1
#

Foldseek 3Di:
DVVVVVVVVVVVVVVVVVVVVPDDDDPPVPPVVVVVVVVVVCVPPDPFPKWFKWKFKDAPRHTPDIDGTDIDGDPRVVCQVPDDWDDDPRITIHIDTD

Sequence (98 aa):
MQHDFIEAKRNKINQVYIKTVMMKKNPLKSLFALLLIASAMTACGKVDECKSCSKVTYQDGNEISRTPGVVYCGDELAEKENTPPVTILGVTTVWECN

Radius of gyration: 23.38 Å; chains: 1; bounding box: 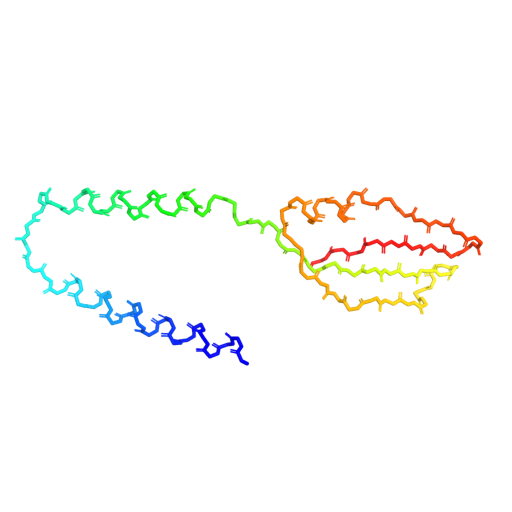66×48×20 Å